Protein AF-N4XGU5-F1 (afdb_monomer_lite)

Sequence (138 aa):
MRAPRWAFPNLANPPCCDFCRAPGRIPGLGEGLADLGHLLPPIVHSIFEAFHNIHYHYQLGLDTESEDLYFLAQEIEGLSRHVRKLYRAFPDMIELALWADQLKCLGRDIQIGPRRIRHSPMSRNRYNRGYPMPQIAC

Radius of gyration: 23.91 Å; chains: 1; bounding box: 80×49×46 Å

Organism: Cochliobolus heterostrophus (strain C4 / ATCC 48331 / race T) (NCBI:txid665024)

Secondary structure (DSSP, 8-state):
-PPPGGG-GGG-PSPSSHHHHTGGGSTTHHHHHHHHHHH-HHHHHHHHHHHHHHHHHHHT---TTSTHHHHHHHHHHHHHHHHHHHHHH-TT-HHHHHHHHHHHHHHHHHHS-S--------------S--PPPP---

Foldseek 3Di:
DDDQVLVCVVVQDDDPDPLRVLLVVQPPSVVVLVVVCVVPVVLSVVLVVLSVVLVVLVSVPDPLPDCSLVVSLVSLLVSLVSLVVVCVVVVVPCSSVSSSVSSNVVSVVSVCRPPPPPPVVPPPPPDDDDDDDDDDDD

Structure (mmCIF, N/CA/C/O backbone):
data_AF-N4XGU5-F1
#
_entry.id   AF-N4XGU5-F1
#
loop_
_atom_site.group_PDB
_atom_site.id
_atom_site.type_symbol
_atom_site.label_atom_id
_atom_site.label_alt_id
_atom_site.label_comp_id
_atom_site.label_asym_id
_atom_site.label_entity_id
_atom_site.label_seq_id
_atom_site.pdbx_PDB_ins_code
_atom_site.Cartn_x
_atom_site.Cartn_y
_atom_site.Cartn_z
_atom_site.occupancy
_atom_site.B_iso_or_equiv
_atom_site.auth_seq_id
_atom_site.auth_comp_id
_atom_site.auth_asym_id
_atom_site.auth_atom_id
_atom_site.pdbx_PDB_model_num
ATOM 1 N N . MET A 1 1 ? -1.065 -16.623 29.239 1.00 37.09 1 MET A N 1
ATOM 2 C CA . MET A 1 1 ? -1.345 -15.333 28.567 1.00 37.09 1 MET A CA 1
ATOM 3 C C . MET A 1 1 ? -0.167 -15.012 27.660 1.00 37.09 1 MET A C 1
ATOM 5 O O . MET A 1 1 ? 0.962 -15.129 28.115 1.00 37.09 1 MET A O 1
ATOM 9 N N . ARG A 1 2 ? -0.397 -14.722 26.374 1.00 41.59 2 ARG A N 1
ATOM 10 C CA . ARG A 1 2 ? 0.669 -14.431 25.399 1.00 41.59 2 ARG A CA 1
ATOM 11 C C . ARG A 1 2 ? 0.867 -12.917 25.374 1.00 41.59 2 ARG A C 1
ATOM 13 O O . ARG A 1 2 ? -0.104 -12.207 25.139 1.00 41.59 2 ARG A O 1
ATOM 20 N N . ALA A 1 3 ? 2.073 -12.441 25.675 1.00 44.88 3 ALA A N 1
ATOM 21 C CA . ALA A 1 3 ? 2.341 -11.008 25.729 1.00 44.88 3 ALA A CA 1
ATOM 22 C C . ALA A 1 3 ? 2.076 -10.344 24.360 1.00 44.88 3 ALA A C 1
ATOM 24 O O . ALA A 1 3 ? 2.305 -10.986 23.323 1.00 44.88 3 ALA A O 1
ATOM 25 N N . PRO A 1 4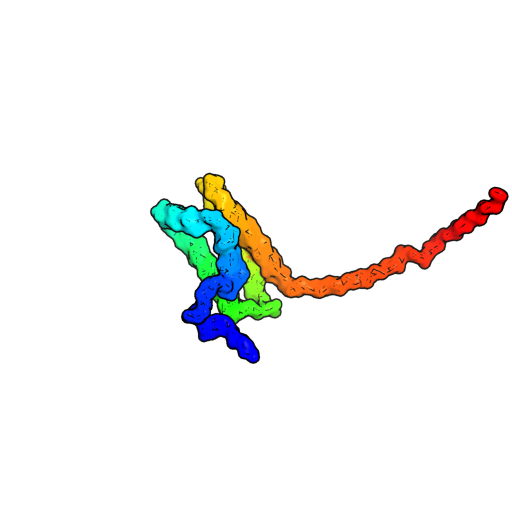 ? 1.588 -9.092 24.330 1.00 51.31 4 PRO A N 1
ATOM 26 C CA . PRO A 1 4 ? 1.339 -8.394 23.081 1.00 51.31 4 PRO A CA 1
ATOM 27 C C . PRO A 1 4 ? 2.640 -8.222 22.298 1.00 51.31 4 PRO A C 1
ATOM 29 O O . PRO A 1 4 ? 3.657 -7.798 22.845 1.00 51.31 4 PRO A O 1
ATOM 32 N N . ARG A 1 5 ? 2.617 -8.547 21.004 1.00 46.75 5 ARG A N 1
ATOM 33 C CA . ARG A 1 5 ? 3.825 -8.522 20.162 1.00 46.75 5 ARG A CA 1
ATOM 34 C C . ARG A 1 5 ? 4.413 -7.112 19.998 1.00 46.75 5 ARG A C 1
ATOM 36 O O . ARG A 1 5 ? 5.597 -7.002 19.706 1.00 46.75 5 ARG A O 1
ATOM 43 N N . TRP A 1 6 ? 3.620 -6.065 20.246 1.00 49.97 6 TRP A N 1
ATOM 44 C CA . TRP A 1 6 ? 4.057 -4.665 20.231 1.00 49.97 6 TRP A CA 1
ATOM 45 C C . TRP A 1 6 ? 5.056 -4.319 21.343 1.00 49.97 6 TRP A C 1
ATOM 47 O O . TRP A 1 6 ? 5.864 -3.416 21.173 1.00 49.97 6 TRP A O 1
ATOM 57 N N . ALA A 1 7 ? 5.058 -5.058 22.458 1.00 50.25 7 ALA A N 1
ATOM 58 C CA . ALA A 1 7 ? 5.969 -4.802 23.574 1.00 50.25 7 ALA A CA 1
ATOM 59 C C . ALA A 1 7 ? 7.399 -5.319 23.321 1.00 50.25 7 ALA A C 1
ATOM 61 O O . ALA A 1 7 ? 8.310 -5.011 24.087 1.00 50.25 7 ALA A O 1
ATOM 62 N N . PHE A 1 8 ? 7.611 -6.107 22.257 1.00 56.31 8 PHE A N 1
ATOM 63 C CA . PHE A 1 8 ? 8.899 -6.739 21.954 1.00 56.31 8 PHE A CA 1
ATOM 64 C C . PHE A 1 8 ? 9.240 -6.670 20.452 1.00 56.31 8 PHE A C 1
ATOM 66 O O . PHE A 1 8 ? 9.311 -7.708 19.787 1.00 56.31 8 PHE A O 1
ATOM 73 N N . PRO A 1 9 ? 9.486 -5.465 19.903 1.00 48.34 9 PRO A N 1
ATOM 74 C CA . PRO A 1 9 ? 9.779 -5.269 18.480 1.00 48.34 9 PRO A CA 1
ATOM 75 C C . PRO A 1 9 ? 11.037 -6.023 18.010 1.00 48.34 9 PRO A C 1
ATOM 77 O O . PRO A 1 9 ? 11.059 -6.537 16.897 1.00 48.34 9 PRO A O 1
ATOM 80 N N . ASN A 1 10 ? 12.033 -6.211 18.885 1.00 45.31 10 ASN A N 1
ATOM 81 C CA . ASN A 1 10 ? 13.274 -6.944 18.580 1.00 45.31 10 ASN A CA 1
ATOM 82 C C . ASN A 1 10 ? 13.105 -8.475 18.464 1.00 45.31 10 ASN A C 1
ATOM 84 O O . ASN A 1 10 ? 14.029 -9.160 18.037 1.00 45.31 10 ASN A O 1
ATOM 88 N N . LEU A 1 11 ? 11.949 -9.028 18.855 1.00 47.84 11 LEU A N 1
ATOM 89 C CA . LEU A 1 11 ? 11.615 -10.454 18.696 1.00 47.84 11 LEU A CA 1
ATOM 90 C C . LEU A 1 11 ? 10.667 -10.706 17.509 1.00 47.84 11 LEU A C 1
ATOM 92 O O . LEU A 1 11 ? 10.343 -11.856 17.206 1.00 47.84 11 LEU A O 1
ATOM 96 N N . ALA A 1 12 ? 10.204 -9.650 16.836 1.00 46.78 12 ALA A N 1
ATOM 97 C CA . ALA A 1 12 ? 9.257 -9.730 15.733 1.00 46.78 12 ALA A CA 1
ATOM 98 C C . ALA A 1 12 ? 9.981 -9.724 14.375 1.00 46.78 12 ALA A C 1
ATOM 100 O O . ALA A 1 12 ? 9.966 -8.730 13.658 1.00 46.78 12 ALA A O 1
ATOM 101 N N . ASN A 1 13 ? 10.576 -10.855 13.984 1.00 48.16 13 ASN A N 1
ATOM 102 C CA . ASN A 1 13 ? 10.885 -11.093 12.566 1.00 48.16 13 ASN A CA 1
ATOM 103 C C . ASN A 1 13 ? 9.572 -11.301 11.776 1.00 48.16 13 ASN A C 1
ATOM 105 O O . ASN A 1 13 ? 8.584 -11.779 12.348 1.00 48.16 13 ASN A O 1
ATOM 109 N N . PRO A 1 14 ? 9.507 -10.886 10.497 1.00 58.06 14 PRO A N 1
ATOM 110 C CA . PRO A 1 14 ? 8.256 -10.531 9.839 1.00 58.06 14 PRO A CA 1
ATOM 111 C C . PRO A 1 14 ? 7.348 -11.742 9.592 1.00 58.06 14 PRO A C 1
ATOM 113 O O . PRO A 1 14 ? 7.812 -12.883 9.568 1.00 58.06 14 PRO A O 1
ATOM 116 N N . PRO A 1 15 ? 6.060 -11.513 9.285 1.00 56.88 15 PRO A N 1
ATOM 117 C CA . PRO A 1 15 ? 5.323 -10.244 9.356 1.00 56.88 15 PRO A CA 1
ATOM 118 C C . PRO A 1 15 ? 4.417 -10.155 10.596 1.00 56.88 15 PRO A C 1
ATOM 120 O O . PRO A 1 15 ? 3.697 -11.095 10.952 1.00 56.88 15 PRO A O 1
ATOM 123 N N . CYS A 1 16 ? 4.462 -8.986 11.234 1.00 68.69 16 CYS A N 1
ATOM 124 C CA . CYS A 1 16 ? 3.826 -8.642 12.509 1.00 68.69 16 CYS A CA 1
ATOM 125 C C . CYS A 1 16 ? 2.303 -8.412 12.428 1.00 68.69 16 CYS A C 1
ATOM 127 O O . CYS A 1 16 ? 1.629 -8.582 13.443 1.00 68.69 16 CYS A O 1
ATOM 129 N N . CYS A 1 17 ? 1.754 -8.097 11.248 1.00 72.00 17 CYS A N 1
ATOM 130 C CA . CYS A 1 17 ? 0.313 -7.983 10.987 1.00 72.00 17 CYS A CA 1
ATOM 131 C C . CYS A 1 17 ? -0.052 -8.397 9.545 1.00 72.00 17 CYS A C 1
ATOM 133 O O . CYS A 1 17 ? 0.826 -8.595 8.699 1.00 72.00 17 CYS A O 1
ATOM 135 N N . ASP A 1 18 ? -1.352 -8.539 9.257 1.00 70.94 18 ASP A N 1
ATOM 136 C CA . ASP A 1 18 ? -1.843 -8.929 7.925 1.00 70.94 18 ASP A CA 1
ATOM 137 C C . ASP A 1 18 ? -1.532 -7.883 6.842 1.00 70.94 18 ASP A C 1
ATOM 139 O O . ASP A 1 18 ? -1.260 -8.252 5.700 1.00 70.94 18 ASP A O 1
ATOM 143 N N . PHE A 1 19 ? -1.453 -6.599 7.207 1.00 82.00 19 PHE A N 1
ATOM 144 C CA . PHE A 1 19 ? -0.985 -5.542 6.308 1.00 82.00 19 PHE A CA 1
ATOM 145 C C . PHE A 1 19 ? 0.471 -5.775 5.865 1.00 82.00 19 PHE A C 1
ATOM 147 O O . PHE A 1 19 ? 0.758 -5.775 4.671 1.00 82.00 19 PHE A O 1
ATOM 154 N N . CYS A 1 20 ? 1.379 -6.098 6.796 1.00 82.12 20 CYS A N 1
ATOM 155 C CA . CYS A 1 20 ? 2.773 -6.414 6.464 1.00 82.12 20 CYS A CA 1
ATOM 156 C C . CYS A 1 20 ? 2.936 -7.738 5.699 1.00 82.12 20 CYS A C 1
ATOM 158 O O . CYS A 1 20 ? 3.953 -7.945 5.041 1.00 82.12 20 CYS A O 1
ATOM 160 N N . ARG A 1 21 ? 1.948 -8.644 5.767 1.00 80.62 21 ARG A N 1
ATOM 161 C CA . ARG A 1 21 ? 1.915 -9.882 4.964 1.00 80.62 21 ARG A CA 1
ATOM 162 C C . ARG A 1 21 ? 1.587 -9.626 3.505 1.00 80.62 21 ARG A C 1
ATOM 164 O O . ARG A 1 21 ? 2.066 -10.376 2.662 1.00 80.62 21 ARG A O 1
ATOM 171 N N . ALA A 1 22 ? 0.743 -8.637 3.225 1.00 79.94 22 ALA A N 1
ATOM 172 C CA . ALA A 1 22 ? 0.190 -8.398 1.898 1.00 79.94 22 ALA A CA 1
ATOM 173 C C . ALA A 1 22 ? 1.261 -8.262 0.798 1.00 79.94 22 ALA A C 1
ATOM 175 O O . ALA A 1 22 ? 1.234 -9.072 -0.130 1.00 79.94 22 ALA A O 1
ATOM 176 N N . PRO A 1 23 ? 2.264 -7.365 0.907 1.00 82.69 23 PRO A N 1
ATOM 177 C CA . PRO A 1 23 ? 3.272 -7.230 -0.145 1.00 82.69 23 PRO A CA 1
ATOM 178 C C . PRO A 1 23 ? 4.125 -8.496 -0.308 1.00 82.69 23 PRO A C 1
ATOM 180 O O . PRO A 1 23 ? 4.435 -8.886 -1.427 1.00 82.69 23 PRO A O 1
ATOM 183 N N . GLY A 1 24 ? 4.432 -9.206 0.786 1.00 81.69 24 GLY A N 1
ATOM 184 C CA . GLY A 1 24 ? 5.217 -10.447 0.745 1.00 81.69 24 GLY A CA 1
ATOM 185 C C . GLY A 1 24 ? 4.521 -11.629 0.055 1.00 81.69 24 GLY A C 1
ATOM 186 O O . GLY A 1 24 ? 5.147 -12.663 -0.155 1.00 81.69 24 GLY A O 1
ATOM 187 N N . ARG A 1 25 ? 3.233 -11.506 -0.294 1.00 83.50 25 ARG A N 1
ATOM 188 C CA . ARG A 1 25 ? 2.487 -12.507 -1.078 1.00 83.50 25 ARG A CA 1
ATOM 189 C C . ARG A 1 25 ? 2.531 -12.251 -2.582 1.00 83.50 25 ARG A C 1
ATOM 191 O O . ARG A 1 25 ? 1.971 -13.054 -3.323 1.00 83.50 25 ARG A O 1
ATOM 198 N N . ILE A 1 26 ? 3.127 -11.145 -3.020 1.00 88.81 26 ILE A N 1
ATOM 199 C CA . ILE A 1 26 ? 3.217 -10.769 -4.430 1.00 88.81 26 ILE A CA 1
ATOM 200 C C . ILE A 1 26 ? 4.659 -11.033 -4.882 1.00 88.81 26 ILE A C 1
ATOM 202 O O . ILE A 1 26 ? 5.555 -10.271 -4.511 1.00 88.81 26 ILE A O 1
ATOM 206 N N . PRO A 1 27 ? 4.910 -12.116 -5.641 1.00 89.44 27 PRO A N 1
ATOM 207 C CA . PRO A 1 27 ? 6.234 -12.389 -6.197 1.00 89.44 27 PRO A CA 1
ATOM 208 C C . PRO A 1 27 ? 6.696 -11.216 -7.067 1.00 89.44 27 PRO A C 1
ATOM 210 O O . PRO A 1 27 ? 5.864 -10.616 -7.741 1.00 89.44 27 PRO A O 1
ATOM 213 N N . GLY A 1 28 ? 7.985 -10.873 -7.050 1.00 88.88 28 GLY A N 1
ATOM 214 C CA . GLY A 1 28 ? 8.525 -9.792 -7.884 1.00 88.88 28 GLY A CA 1
ATOM 215 C C . GLY A 1 28 ? 8.318 -8.377 -7.335 1.00 88.88 28 GLY A C 1
ATOM 216 O O . GLY A 1 28 ? 9.026 -7.455 -7.732 1.00 88.88 28 GLY A O 1
ATOM 217 N N . LEU A 1 29 ? 7.379 -8.171 -6.398 1.00 90.81 29 LEU A N 1
ATOM 218 C CA . LEU A 1 29 ? 7.049 -6.825 -5.915 1.00 90.81 29 LEU A CA 1
ATOM 219 C C . LEU A 1 29 ? 8.235 -6.169 -5.203 1.00 90.81 29 LEU A C 1
ATOM 221 O O . LEU A 1 29 ? 8.491 -4.984 -5.397 1.00 90.81 29 LEU A O 1
ATOM 225 N N . GLY A 1 30 ? 8.938 -6.933 -4.364 1.00 88.81 30 GLY A N 1
ATOM 226 C CA . GLY A 1 30 ? 10.084 -6.432 -3.608 1.00 88.81 30 GLY A CA 1
ATOM 227 C C . GLY A 1 30 ? 11.234 -6.009 -4.520 1.00 88.81 30 GLY A C 1
ATOM 228 O O . GLY A 1 30 ? 11.757 -4.909 -4.351 1.00 88.81 30 GLY A O 1
ATOM 229 N N . GLU A 1 31 ? 11.585 -6.844 -5.504 1.00 91.38 31 GLU A N 1
ATOM 230 C CA . GLU A 1 31 ? 12.632 -6.519 -6.478 1.00 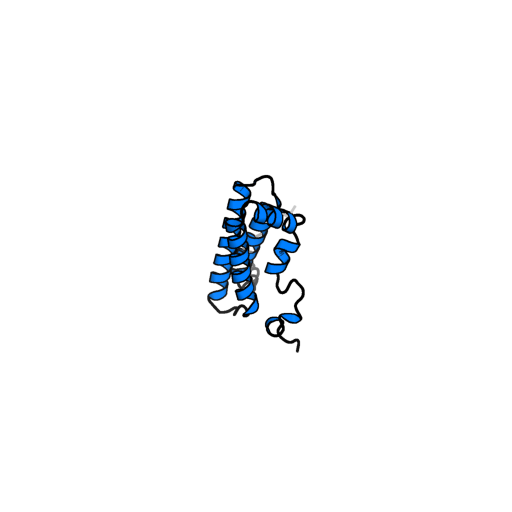91.38 31 GLU A CA 1
ATOM 231 C C . GLU A 1 31 ? 12.233 -5.316 -7.340 1.00 91.38 31 GLU A C 1
ATOM 233 O O . GLU A 1 31 ? 12.984 -4.348 -7.419 1.00 91.38 31 GLU A O 1
ATOM 238 N N . GLY A 1 32 ? 11.012 -5.295 -7.884 1.00 90.12 32 GLY A N 1
ATOM 239 C CA . GLY A 1 32 ? 10.571 -4.180 -8.724 1.00 90.12 32 GLY A CA 1
ATOM 240 C C . GLY A 1 32 ? 10.456 -2.849 -7.970 1.00 90.12 32 GLY A C 1
ATOM 241 O O . GLY A 1 32 ? 10.738 -1.793 -8.535 1.00 90.12 32 GLY A O 1
ATOM 242 N N . LEU A 1 33 ? 10.103 -2.864 -6.676 1.00 89.94 33 LEU A N 1
ATOM 243 C CA . LEU A 1 33 ? 10.134 -1.657 -5.840 1.00 89.94 33 LEU A CA 1
ATOM 244 C C . LEU A 1 33 ? 11.565 -1.190 -5.551 1.00 89.94 33 LEU A C 1
ATOM 246 O O . LEU A 1 33 ? 11.787 0.017 -5.467 1.00 89.94 33 LEU A O 1
ATOM 250 N N . ALA A 1 34 ? 12.524 -2.108 -5.406 1.00 89.94 34 ALA A N 1
ATOM 251 C CA . ALA A 1 34 ? 13.933 -1.756 -5.253 1.00 89.94 34 ALA A CA 1
ATOM 252 C C . ALA A 1 34 ? 14.478 -1.103 -6.534 1.00 89.94 34 ALA A C 1
ATOM 254 O O . ALA A 1 34 ? 15.063 -0.020 -6.468 1.00 89.94 34 ALA A O 1
ATOM 255 N N . ASP A 1 35 ? 14.185 -1.688 -7.698 1.00 90.56 35 ASP A N 1
ATOM 256 C CA . ASP A 1 35 ? 14.566 -1.145 -9.006 1.00 90.56 35 ASP A CA 1
ATOM 257 C C . ASP A 1 35 ? 13.945 0.240 -9.245 1.00 90.56 35 ASP A C 1
ATOM 259 O O . ASP A 1 35 ? 14.638 1.200 -9.598 1.00 90.56 35 ASP A O 1
ATOM 263 N N . LEU A 1 36 ? 12.648 0.395 -8.957 1.00 88.38 36 LEU A N 1
ATOM 264 C CA . LEU A 1 36 ? 11.977 1.698 -8.982 1.00 88.38 36 LEU A CA 1
ATOM 265 C C . LEU A 1 36 ? 12.574 2.678 -7.973 1.00 88.38 36 LEU A C 1
ATOM 267 O O . LEU A 1 36 ? 12.618 3.873 -8.250 1.00 88.38 36 LEU A O 1
ATOM 271 N N . GLY A 1 37 ? 13.033 2.202 -6.817 1.00 89.44 37 GLY A N 1
ATOM 272 C CA . GLY A 1 37 ? 13.671 3.025 -5.793 1.00 89.44 37 GLY A CA 1
ATOM 273 C C . GLY A 1 37 ? 14.976 3.649 -6.277 1.00 89.44 37 GLY A C 1
ATOM 274 O O . GLY A 1 37 ? 15.283 4.780 -5.904 1.00 89.44 37 GLY A O 1
ATOM 275 N N . HIS A 1 38 ? 15.707 2.964 -7.157 1.00 90.00 38 HIS A N 1
ATOM 276 C CA . HIS A 1 38 ? 16.898 3.509 -7.807 1.00 90.00 38 HIS A CA 1
ATOM 277 C C . HIS A 1 38 ? 16.564 4.556 -8.877 1.00 90.00 38 HIS A C 1
ATOM 279 O O . HIS A 1 38 ? 17.292 5.538 -9.015 1.00 90.00 38 HIS A O 1
ATOM 285 N N . LEU A 1 39 ? 15.465 4.373 -9.614 1.00 87.44 39 LEU A N 1
ATOM 286 C CA . LEU A 1 39 ? 15.050 5.276 -10.694 1.00 87.44 39 LEU A CA 1
ATOM 287 C C . LEU A 1 39 ? 14.303 6.517 -10.186 1.00 87.44 39 LEU A C 1
ATOM 289 O O . LEU A 1 39 ? 14.491 7.619 -10.697 1.00 87.44 39 LEU A O 1
ATOM 293 N N . LEU A 1 40 ? 13.438 6.338 -9.188 1.00 88.81 40 LEU A N 1
ATOM 294 C CA . LEU A 1 40 ? 12.533 7.351 -8.649 1.00 88.81 40 LEU A CA 1
ATOM 295 C C . LEU A 1 40 ? 12.509 7.330 -7.110 1.00 88.81 40 LEU A C 1
ATOM 297 O O . LEU A 1 40 ? 11.457 7.067 -6.508 1.00 88.81 40 LEU A O 1
ATOM 301 N N . PRO A 1 41 ? 13.633 7.683 -6.453 1.00 86.19 41 PRO A N 1
ATOM 302 C CA . PRO A 1 41 ? 13.740 7.629 -4.998 1.00 86.19 41 PRO A CA 1
ATOM 303 C C . PRO A 1 41 ? 12.622 8.376 -4.250 1.00 86.19 41 PRO A C 1
ATOM 305 O O . PRO A 1 41 ? 12.055 7.794 -3.327 1.00 86.19 41 PRO A O 1
ATOM 308 N N . PRO A 1 42 ? 12.220 9.610 -4.635 1.00 89.12 42 PRO A N 1
ATOM 309 C CA . PRO A 1 42 ? 11.204 10.352 -3.884 1.00 89.12 42 PRO A CA 1
ATOM 310 C C . PRO A 1 42 ? 9.829 9.676 -3.885 1.00 89.12 42 PRO A C 1
ATOM 312 O O . PRO A 1 42 ? 9.106 9.708 -2.891 1.00 89.12 42 PRO A O 1
ATOM 315 N N . ILE A 1 43 ? 9.460 9.045 -5.003 1.00 86.88 43 ILE A N 1
ATOM 316 C CA . ILE A 1 43 ? 8.147 8.414 -5.151 1.00 86.88 43 ILE A CA 1
ATOM 317 C C . ILE A 1 43 ? 8.094 7.141 -4.312 1.00 86.88 43 ILE A C 1
ATOM 319 O O . ILE A 1 43 ? 7.156 6.951 -3.538 1.00 86.88 43 ILE A O 1
ATOM 323 N N . VAL A 1 44 ? 9.119 6.298 -4.413 1.00 87.50 44 VAL A N 1
ATOM 324 C CA . VAL A 1 44 ? 9.198 5.061 -3.632 1.00 87.50 44 VAL A CA 1
ATOM 325 C C . VAL A 1 44 ? 9.348 5.359 -2.137 1.00 87.50 44 VAL A C 1
ATOM 327 O O . VAL A 1 44 ? 8.708 4.700 -1.321 1.00 87.50 44 VAL A O 1
ATOM 330 N N . HIS A 1 45 ? 10.082 6.412 -1.767 1.00 88.62 45 HIS A N 1
ATOM 331 C CA . HIS A 1 45 ? 10.160 6.875 -0.382 1.00 88.62 45 HIS A CA 1
ATOM 332 C C . HIS A 1 45 ? 8.778 7.231 0.184 1.00 88.62 45 HIS A C 1
ATOM 334 O O . HIS A 1 45 ? 8.428 6.745 1.254 1.00 88.62 45 HIS A O 1
ATOM 340 N N . SER A 1 46 ? 7.952 7.974 -0.565 1.00 89.06 46 SER A N 1
ATOM 341 C CA . SER A 1 46 ? 6.589 8.321 -0.125 1.00 89.06 46 SER A CA 1
ATOM 342 C C . SER A 1 46 ? 5.686 7.097 0.092 1.00 89.06 46 SER A C 1
ATOM 344 O O . SER A 1 46 ? 4.839 7.090 0.984 1.00 89.06 46 SER A O 1
ATOM 346 N N . ILE A 1 47 ? 5.879 6.035 -0.700 1.00 90.38 47 ILE A N 1
ATOM 347 C CA . ILE A 1 47 ? 5.158 4.764 -0.540 1.00 90.38 47 ILE A CA 1
ATOM 348 C C . ILE A 1 47 ? 5.582 4.076 0.757 1.00 90.38 47 ILE A C 1
ATOM 350 O O . ILE A 1 47 ? 4.723 3.616 1.509 1.00 90.38 47 ILE A O 1
ATOM 354 N N . PHE A 1 48 ? 6.887 4.019 1.034 1.00 89.56 48 PHE A N 1
ATOM 355 C CA . PHE A 1 48 ? 7.396 3.425 2.268 1.00 89.56 48 PHE A CA 1
ATOM 356 C C . PHE A 1 48 ? 7.004 4.229 3.506 1.00 89.56 48 PHE A C 1
ATOM 358 O O . PHE A 1 48 ? 6.629 3.633 4.509 1.00 89.56 48 PHE A O 1
ATOM 365 N N . GLU A 1 49 ? 7.007 5.557 3.437 1.00 90.12 49 GLU A N 1
ATOM 366 C CA . GLU A 1 49 ? 6.548 6.413 4.531 1.00 90.12 49 GLU A CA 1
ATOM 367 C C . GLU A 1 49 ? 5.075 6.138 4.873 1.00 90.12 49 GLU A C 1
ATOM 369 O O . GLU A 1 49 ? 4.746 5.834 6.020 1.00 90.12 49 GLU A O 1
ATOM 374 N N . ALA A 1 50 ? 4.197 6.115 3.865 1.00 89.81 50 ALA A N 1
ATOM 375 C CA . ALA A 1 50 ? 2.795 5.750 4.054 1.00 89.81 50 ALA A CA 1
ATOM 376 C C . ALA A 1 50 ? 2.634 4.323 4.609 1.00 89.81 50 ALA A C 1
ATOM 378 O O . ALA A 1 50 ? 1.823 4.088 5.504 1.00 89.81 50 ALA A O 1
ATOM 379 N N . PHE A 1 51 ? 3.431 3.366 4.124 1.00 89.25 51 PHE A N 1
ATOM 380 C CA . PHE A 1 51 ? 3.435 1.997 4.641 1.00 89.25 51 PHE A CA 1
ATOM 381 C C . PHE A 1 51 ? 3.842 1.936 6.121 1.00 89.25 51 PHE A C 1
ATOM 383 O O . PHE A 1 51 ? 3.226 1.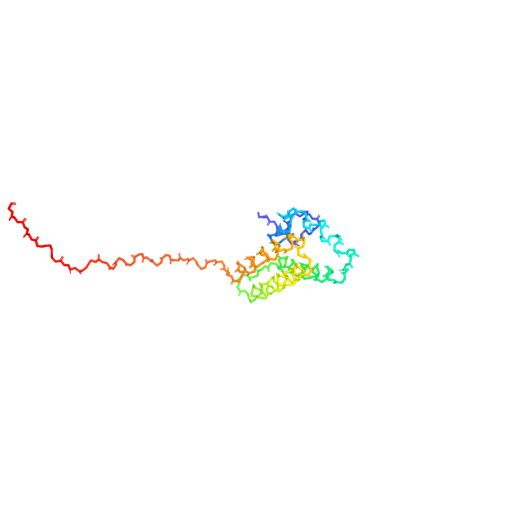207 6.899 1.00 89.25 51 PHE A O 1
ATOM 390 N N . HIS A 1 52 ? 4.858 2.701 6.524 1.00 87.12 52 HIS A N 1
ATOM 391 C CA . HIS A 1 52 ? 5.331 2.767 7.905 1.00 87.12 52 HIS A CA 1
ATOM 392 C C . HIS A 1 52 ? 4.291 3.397 8.835 1.00 87.12 52 HIS A C 1
ATOM 394 O O . HIS A 1 52 ? 4.064 2.861 9.919 1.00 87.12 52 HIS A O 1
ATOM 400 N N . ASN A 1 53 ? 3.617 4.465 8.404 1.00 86.31 53 ASN A N 1
ATOM 401 C CA . ASN A 1 53 ? 2.555 5.108 9.184 1.00 86.31 53 ASN A CA 1
ATOM 402 C C . ASN A 1 53 ? 1.386 4.146 9.429 1.00 86.31 53 ASN A C 1
ATOM 404 O O . ASN A 1 53 ? 1.007 3.902 10.574 1.00 86.31 53 ASN A O 1
ATOM 408 N N . ILE A 1 54 ? 0.906 3.477 8.376 1.00 87.50 54 ILE A N 1
ATOM 409 C CA . ILE A 1 54 ? -0.138 2.448 8.490 1.00 87.50 54 ILE A CA 1
ATOM 410 C C . ILE A 1 54 ? 0.325 1.316 9.415 1.00 87.50 54 ILE A C 1
ATOM 412 O O . ILE A 1 54 ? -0.424 0.855 10.278 1.00 87.50 54 ILE A O 1
ATOM 416 N N . HIS A 1 55 ? 1.573 0.859 9.273 1.00 85.19 55 HIS A N 1
ATOM 417 C CA . HIS A 1 55 ? 2.127 -0.170 10.146 1.00 85.19 55 HIS A CA 1
ATOM 418 C C . HIS A 1 55 ? 2.141 0.267 11.621 1.00 85.19 55 HIS A C 1
ATOM 420 O O . HIS A 1 55 ? 1.802 -0.532 12.498 1.00 85.19 55 HIS A O 1
ATOM 426 N N . TYR A 1 56 ? 2.484 1.522 11.894 1.00 81.69 56 TYR A N 1
ATOM 427 C CA . TYR A 1 56 ? 2.499 2.087 13.237 1.00 81.69 56 TYR A CA 1
ATOM 428 C C . TYR A 1 56 ? 1.105 2.071 13.882 1.00 81.69 56 TYR A C 1
ATOM 430 O O . TYR A 1 56 ? 0.971 1.630 15.025 1.00 81.69 56 TYR A O 1
ATOM 438 N N . HIS A 1 57 ? 0.050 2.395 13.127 1.00 78.31 57 HIS A N 1
ATOM 439 C CA . HIS A 1 57 ? -1.335 2.250 13.596 1.00 78.31 57 HIS A CA 1
ATOM 440 C C . HIS A 1 57 ? -1.674 0.808 14.005 1.00 78.31 57 HIS A C 1
ATOM 442 O O . HIS A 1 57 ? -2.317 0.582 15.028 1.00 78.31 57 HIS A O 1
ATOM 448 N N . TYR A 1 58 ? -1.182 -0.192 13.268 1.00 74.25 58 TYR A N 1
ATOM 449 C CA . TYR A 1 58 ? -1.332 -1.596 13.668 1.00 74.25 58 TYR A CA 1
ATOM 450 C C . TYR A 1 58 ? -0.546 -1.960 14.937 1.00 74.25 58 TYR A C 1
ATOM 452 O O . TYR A 1 58 ? -0.990 -2.830 15.690 1.00 74.25 58 TYR A O 1
ATOM 460 N N . GLN A 1 59 ? 0.621 -1.351 15.177 1.00 73.31 59 GLN A N 1
ATOM 461 C CA . GLN A 1 59 ? 1.439 -1.633 16.364 1.00 73.31 59 GLN A CA 1
ATOM 462 C C . GLN A 1 59 ? 0.822 -1.086 17.650 1.00 73.31 59 GLN A C 1
ATOM 464 O O . GLN A 1 59 ? 0.905 -1.752 18.682 1.00 73.31 59 GLN A O 1
ATOM 469 N N . LEU A 1 60 ? 0.193 0.089 17.591 1.00 71.25 60 LEU A N 1
ATOM 470 C CA . LEU A 1 60 ? -0.427 0.725 18.756 1.00 71.25 60 LEU A CA 1
ATOM 471 C C . LEU A 1 60 ? -1.679 -0.007 19.265 1.00 71.25 60 LEU A C 1
ATOM 473 O O . LEU A 1 60 ? -2.141 0.269 20.368 1.00 71.25 60 LEU A O 1
ATOM 477 N N . GLY A 1 61 ? -2.164 -0.998 18.512 1.00 62.59 61 GLY A N 1
ATOM 478 C CA . GLY A 1 61 ? -3.405 -1.698 18.801 1.00 62.59 61 GLY A CA 1
ATOM 479 C C . GLY A 1 61 ? -4.581 -0.882 18.286 1.00 62.59 61 GLY A C 1
ATOM 480 O O . GLY A 1 61 ? -4.784 0.259 18.680 1.00 62.59 61 GLY A O 1
ATOM 481 N N . LEU A 1 62 ? -5.350 -1.475 17.377 1.00 63.78 62 LEU A N 1
ATOM 482 C CA . LEU A 1 62 ? -6.575 -0.855 16.894 1.00 63.78 62 LEU A CA 1
ATOM 483 C C . LEU A 1 62 ? -7.617 -0.967 17.997 1.00 63.78 62 LEU A C 1
ATOM 485 O O . LEU A 1 62 ? -8.065 -2.078 18.298 1.00 63.78 62 LEU A O 1
ATOM 489 N N . ASP A 1 63 ? -7.978 0.156 18.609 1.00 58.28 63 ASP A N 1
ATOM 490 C CA . ASP A 1 63 ? -9.141 0.190 19.479 1.00 58.28 63 ASP A CA 1
ATOM 491 C C . ASP A 1 63 ? -10.382 0.038 18.595 1.00 58.28 63 ASP A C 1
ATOM 493 O O . ASP A 1 63 ? -10.703 0.881 17.761 1.00 58.28 63 ASP A O 1
ATOM 497 N N . THR A 1 64 ? -11.043 -1.115 18.688 1.00 56.88 64 THR A N 1
ATOM 498 C CA . THR A 1 64 ? -12.133 -1.473 17.773 1.00 56.88 64 THR A CA 1
ATOM 499 C C . THR A 1 64 ? -13.382 -0.610 17.938 1.00 56.88 64 THR A C 1
ATOM 501 O O . THR A 1 64 ? -14.279 -0.693 17.098 1.00 56.88 64 THR A O 1
ATOM 504 N N . GLU A 1 65 ? -13.450 0.196 18.999 1.00 58.53 65 GLU A N 1
ATOM 505 C CA . GLU A 1 65 ? -14.536 1.151 19.236 1.00 58.53 65 GLU A CA 1
ATOM 506 C C . GLU A 1 65 ? -14.172 2.600 18.872 1.00 58.53 65 GLU A C 1
ATOM 508 O O . GLU A 1 65 ? -15.036 3.474 18.957 1.00 58.53 65 GLU A O 1
ATOM 513 N N . SER A 1 66 ? -12.937 2.872 18.432 1.00 62.53 66 SER A N 1
ATOM 514 C CA . SER A 1 66 ? -12.486 4.229 18.115 1.00 62.53 66 SER A CA 1
ATOM 515 C C . SER A 1 66 ? -12.645 4.593 16.633 1.00 62.53 66 SER A C 1
ATOM 517 O O . SER A 1 66 ? -12.722 3.746 15.736 1.00 62.53 66 SER A O 1
ATOM 519 N N . GLU A 1 67 ? -12.660 5.901 16.356 1.00 68.75 67 GLU A N 1
ATOM 520 C CA . GLU A 1 67 ? -12.622 6.455 14.995 1.00 68.75 67 GLU A CA 1
ATOM 521 C C . GLU A 1 67 ? -11.318 6.100 14.245 1.00 68.75 67 GLU A C 1
ATOM 523 O O . GLU A 1 67 ? -11.243 6.258 13.024 1.00 68.75 67 GLU A O 1
ATOM 528 N N . ASP A 1 68 ? -10.313 5.548 14.935 1.00 71.38 68 ASP A N 1
ATOM 529 C CA . ASP A 1 68 ? -8.997 5.219 14.376 1.00 71.38 68 ASP A CA 1
ATOM 530 C C . ASP A 1 68 ? -9.080 4.175 13.257 1.00 71.38 68 ASP A C 1
ATOM 532 O O . ASP A 1 68 ? -8.296 4.220 12.310 1.00 71.38 68 ASP A O 1
ATOM 536 N N . LEU A 1 69 ? -10.065 3.269 13.299 1.00 76.00 69 LEU A N 1
ATOM 537 C CA . LEU A 1 69 ? -10.304 2.305 12.218 1.00 76.00 69 LEU A CA 1
ATOM 538 C C . LEU A 1 69 ? -10.712 2.989 10.908 1.00 76.00 69 LEU A C 1
ATOM 540 O O . LEU A 1 69 ? -10.318 2.551 9.823 1.00 76.00 69 LEU A O 1
ATOM 544 N N . TYR A 1 70 ? -11.496 4.066 10.994 1.00 79.94 70 TYR A N 1
ATOM 545 C CA . TYR A 1 70 ? -11.907 4.828 9.820 1.00 79.94 70 TYR A CA 1
ATOM 546 C C . TYR A 1 70 ? -10.715 5.575 9.213 1.00 79.94 70 TYR A C 1
ATOM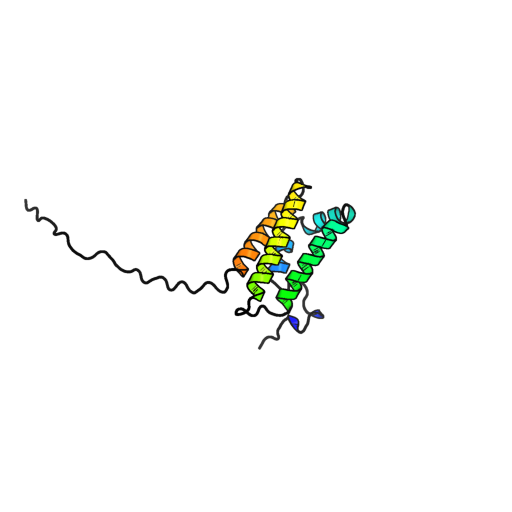 548 O O . TYR A 1 70 ? -10.499 5.492 7.999 1.00 79.94 70 TYR A O 1
ATOM 556 N N . PHE A 1 71 ? -9.910 6.238 10.051 1.00 82.25 71 PHE A N 1
ATOM 557 C CA . PHE A 1 71 ? -8.695 6.928 9.614 1.00 82.25 71 PHE A CA 1
ATOM 558 C C . PHE A 1 71 ? -7.682 5.960 9.000 1.00 82.25 71 PHE A C 1
ATOM 560 O O . PHE A 1 71 ? -7.223 6.194 7.883 1.00 82.25 71 PHE A O 1
ATOM 567 N N . LEU A 1 72 ? -7.426 4.821 9.648 1.00 85.81 72 LEU A N 1
ATOM 568 C CA . LEU A 1 72 ? -6.539 3.783 9.124 1.00 85.81 72 LEU A CA 1
ATOM 569 C C . LEU A 1 72 ? -6.986 3.291 7.746 1.00 85.81 72 LEU A C 1
ATOM 571 O O . LEU A 1 72 ? -6.185 3.144 6.822 1.00 85.81 72 LEU A O 1
ATOM 575 N N . ALA A 1 73 ? -8.280 3.032 7.581 1.00 87.12 73 ALA A N 1
ATOM 576 C CA . ALA A 1 73 ? -8.781 2.604 6.290 1.00 87.12 73 ALA A CA 1
ATOM 577 C C . ALA A 1 73 ? -8.651 3.685 5.212 1.00 87.12 73 ALA A C 1
ATOM 579 O O . ALA A 1 73 ? -8.398 3.361 4.049 1.00 87.12 73 ALA A O 1
ATOM 580 N N . GLN A 1 74 ? -8.811 4.957 5.579 1.00 88.19 74 GLN A N 1
ATOM 581 C CA . GLN A 1 74 ? -8.587 6.075 4.671 1.00 88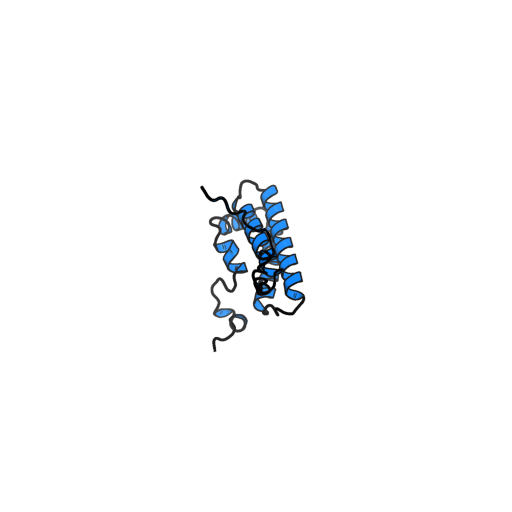.19 74 GLN A CA 1
ATOM 582 C C . GLN A 1 74 ? -7.115 6.171 4.247 1.00 88.19 74 GLN A C 1
ATOM 584 O O . GLN A 1 74 ? -6.848 6.412 3.067 1.00 88.19 74 GLN A O 1
ATOM 589 N N . GLU A 1 75 ? -6.166 5.933 5.153 1.00 90.69 75 GLU A N 1
ATOM 590 C CA . GLU A 1 75 ? -4.738 5.878 4.822 1.00 90.69 75 GLU A CA 1
ATOM 591 C C . GLU A 1 75 ? -4.412 4.720 3.875 1.00 90.69 75 GLU A C 1
ATOM 593 O O . GLU A 1 75 ? -3.734 4.913 2.863 1.00 90.69 75 GLU A O 1
ATOM 598 N N . ILE A 1 76 ? -4.956 3.529 4.137 1.00 91.75 76 ILE A N 1
ATOM 599 C CA . ILE A 1 76 ? -4.763 2.347 3.283 1.00 91.75 76 ILE A CA 1
ATOM 600 C C . ILE A 1 76 ? -5.358 2.562 1.888 1.00 91.75 76 ILE A C 1
ATOM 602 O O . ILE A 1 76 ? -4.733 2.223 0.879 1.00 91.75 76 ILE A O 1
ATOM 606 N N . GLU A 1 77 ? -6.545 3.161 1.801 1.00 92.69 77 GLU A N 1
ATOM 607 C CA . GLU A 1 77 ? -7.161 3.553 0.532 1.00 92.69 77 GLU A CA 1
ATOM 608 C C . GLU A 1 77 ? -6.324 4.628 -0.188 1.00 92.69 77 GLU A C 1
ATOM 610 O O . GLU A 1 77 ? -6.163 4.578 -1.411 1.00 92.69 77 GLU A O 1
ATOM 615 N N . GLY A 1 78 ? -5.742 5.574 0.553 1.00 93.56 78 GLY A N 1
ATOM 616 C CA . GLY A 1 78 ? -4.793 6.560 0.036 1.00 93.56 78 GLY A CA 1
ATOM 617 C C . GLY A 1 78 ? -3.571 5.901 -0.607 1.00 93.56 78 GLY A C 1
ATOM 618 O O . GLY A 1 78 ? -3.253 6.189 -1.766 1.00 93.56 78 GLY A O 1
ATOM 619 N N . LEU A 1 79 ? -2.948 4.955 0.100 1.00 94.75 79 LEU A N 1
ATOM 620 C CA . LEU A 1 79 ? -1.818 4.177 -0.403 1.00 94.75 79 LEU A CA 1
ATOM 621 C C . LEU A 1 79 ? -2.207 3.354 -1.638 1.00 94.75 79 LEU A C 1
ATOM 623 O O . LEU A 1 79 ? -1.499 3.397 -2.642 1.00 94.75 79 LEU A O 1
ATOM 627 N N . SER A 1 80 ? -3.362 2.678 -1.622 1.00 95.12 80 SER A N 1
ATOM 628 C CA . SER A 1 80 ? -3.875 1.933 -2.782 1.00 95.12 80 SER A CA 1
ATOM 629 C C . SER A 1 80 ? -3.969 2.817 -4.029 1.00 95.12 80 SER A C 1
ATOM 631 O O . SER A 1 80 ? -3.485 2.449 -5.104 1.00 95.12 80 SER A O 1
ATOM 633 N N . ARG A 1 81 ? -4.541 4.021 -3.901 1.00 95.31 81 ARG A N 1
ATOM 634 C CA . ARG A 1 81 ? -4.641 4.972 -5.019 1.00 95.31 81 ARG A CA 1
ATOM 635 C C . ARG A 1 81 ? -3.275 5.425 -5.506 1.00 95.31 81 ARG A C 1
ATOM 637 O O . ARG A 1 81 ? -3.099 5.579 -6.714 1.00 95.31 81 ARG A O 1
ATOM 644 N N . HIS A 1 82 ? -2.333 5.655 -4.596 1.00 94.12 82 HIS A N 1
ATOM 645 C CA . HIS A 1 82 ? -0.981 6.085 -4.944 1.00 94.12 82 HIS A CA 1
ATOM 646 C C . HIS A 1 82 ? -0.230 5.000 -5.716 1.00 94.12 82 HIS A C 1
ATOM 648 O O . HIS A 1 82 ? 0.251 5.252 -6.819 1.00 94.12 82 HIS A O 1
ATOM 654 N N . VAL A 1 83 ? -0.259 3.760 -5.226 1.00 94.62 83 VAL A N 1
ATOM 655 C CA . VAL A 1 83 ? 0.311 2.597 -5.924 1.00 94.62 83 VAL A CA 1
ATOM 656 C C . VAL A 1 83 ? -0.370 2.388 -7.282 1.00 94.62 83 VAL A C 1
ATOM 658 O O . VAL A 1 83 ? 0.300 2.140 -8.283 1.00 94.62 83 VAL A O 1
ATOM 661 N N . ARG A 1 84 ? -1.693 2.580 -7.383 1.00 96.19 84 ARG A N 1
ATOM 662 C CA . ARG A 1 84 ? -2.402 2.479 -8.670 1.00 96.19 84 ARG A CA 1
ATOM 663 C C . ARG A 1 84 ? -1.992 3.571 -9.658 1.00 96.19 84 ARG A C 1
ATOM 665 O O . ARG A 1 84 ? -1.953 3.311 -10.859 1.00 96.19 84 ARG A O 1
ATOM 672 N N . LYS A 1 85 ? -1.712 4.791 -9.188 1.00 93.94 85 LYS A N 1
ATOM 673 C CA . LYS A 1 85 ? -1.150 5.858 -10.032 1.00 93.94 85 LYS A CA 1
ATOM 674 C C . LYS A 1 85 ? 0.246 5.483 -10.517 1.00 93.94 85 LYS A C 1
ATOM 676 O O . LYS A 1 85 ? 0.523 5.682 -11.694 1.00 93.94 85 LYS A O 1
ATOM 681 N N . LEU A 1 86 ? 1.071 4.898 -9.650 1.00 93.06 86 LEU A N 1
ATOM 682 C CA . LEU A 1 86 ? 2.401 4.429 -10.027 1.00 93.06 86 LEU A CA 1
ATOM 683 C C . LEU A 1 86 ? 2.330 3.344 -11.105 1.00 93.06 86 LEU A C 1
ATOM 685 O O . LEU A 1 86 ? 3.000 3.461 -12.122 1.00 93.06 86 LEU A O 1
ATOM 689 N N . TYR A 1 87 ? 1.433 2.368 -10.955 1.00 94.94 87 TYR A N 1
ATOM 690 C CA . TYR A 1 87 ? 1.184 1.360 -11.988 1.00 94.94 87 TYR A CA 1
ATOM 691 C C . TYR A 1 87 ? 0.779 1.974 -13.338 1.00 94.94 87 TYR A C 1
ATOM 693 O O . TYR A 1 87 ? 1.220 1.527 -14.386 1.00 94.94 87 TYR A O 1
ATOM 701 N N . ARG A 1 88 ? -0.037 3.037 -13.346 1.00 94.69 88 ARG A N 1
ATOM 702 C CA . ARG A 1 88 ? -0.394 3.722 -14.603 1.00 94.69 88 ARG A CA 1
ATOM 703 C C . ARG A 1 88 ? 0.803 4.392 -15.281 1.00 94.69 88 ARG A C 1
ATOM 705 O O . ARG A 1 88 ? 0.765 4.561 -16.493 1.00 94.69 88 ARG A O 1
ATOM 712 N N . ALA A 1 89 ? 1.813 4.795 -14.512 1.00 91.88 89 ALA A N 1
ATOM 713 C CA . ALA A 1 89 ? 3.059 5.342 -15.042 1.00 91.88 89 ALA A CA 1
ATOM 714 C C . ALA A 1 89 ? 4.040 4.238 -15.484 1.00 91.88 89 ALA A C 1
ATOM 716 O O . ALA A 1 89 ? 4.796 4.452 -16.425 1.00 91.88 89 ALA A O 1
ATOM 717 N N . PHE A 1 90 ? 3.987 3.065 -14.844 1.00 91.75 90 PHE A N 1
ATOM 718 C CA . PHE A 1 90 ? 4.833 1.897 -15.117 1.00 91.75 90 PHE A CA 1
ATOM 719 C C . PHE A 1 90 ? 3.971 0.645 -15.338 1.00 91.75 90 PHE A C 1
ATOM 721 O O . PHE A 1 90 ? 3.898 -0.221 -14.461 1.00 91.75 90 PHE A O 1
ATOM 728 N N . PRO A 1 91 ? 3.280 0.548 -16.489 1.00 91.56 91 PRO A N 1
ATOM 729 C CA . PRO A 1 91 ? 2.308 -0.517 -16.738 1.00 91.56 91 PRO A CA 1
ATOM 730 C C . PRO A 1 91 ? 2.936 -1.913 -16.833 1.00 91.56 91 PRO A C 1
ATOM 732 O O . PRO A 1 91 ? 2.224 -2.902 -16.661 1.00 91.56 91 PRO A O 1
ATOM 735 N N . ASP A 1 92 ? 4.248 -1.991 -17.064 1.00 91.56 92 ASP A N 1
ATOM 736 C CA . ASP A 1 92 ? 4.995 -3.249 -17.166 1.00 91.56 92 ASP A CA 1
ATOM 737 C C . ASP A 1 92 ? 5.188 -3.943 -15.806 1.00 91.56 92 ASP A C 1
ATOM 739 O O . ASP A 1 92 ? 5.414 -5.149 -15.758 1.00 91.56 92 ASP A O 1
ATOM 743 N N . MET A 1 93 ? 5.038 -3.215 -14.692 1.00 92.88 93 MET A N 1
ATOM 744 C CA . MET A 1 93 ? 5.156 -3.765 -13.338 1.00 92.88 93 MET A CA 1
ATOM 745 C C . MET A 1 93 ? 3.775 -4.122 -12.771 1.00 92.88 93 MET A C 1
ATOM 747 O O . MET A 1 93 ? 3.170 -3.381 -11.984 1.00 92.88 93 MET A O 1
ATOM 751 N N . ILE A 1 94 ? 3.242 -5.267 -13.198 1.00 94.31 94 ILE A N 1
ATOM 752 C CA . ILE A 1 94 ? 1.891 -5.732 -12.844 1.00 94.31 94 ILE A CA 1
ATOM 753 C C . ILE A 1 94 ? 1.705 -5.968 -11.336 1.00 94.31 94 ILE A C 1
ATOM 755 O O . ILE A 1 94 ? 0.590 -5.882 -10.815 1.00 94.31 94 ILE A O 1
ATOM 759 N N . GLU A 1 95 ? 2.797 -6.194 -10.611 1.00 94.31 95 GLU A N 1
ATOM 760 C CA . GLU A 1 95 ? 2.855 -6.372 -9.163 1.00 94.31 95 GLU A CA 1
ATOM 761 C C . GLU A 1 95 ? 2.281 -5.157 -8.428 1.00 94.31 95 GLU A C 1
ATOM 763 O O . GLU A 1 95 ? 1.595 -5.317 -7.417 1.00 94.31 95 GLU A O 1
ATOM 768 N N . LEU A 1 96 ? 2.473 -3.945 -8.963 1.00 93.94 96 LEU A N 1
ATOM 769 C CA . LEU A 1 96 ? 1.888 -2.723 -8.407 1.00 93.94 96 LEU A CA 1
ATOM 770 C C . LEU A 1 96 ? 0.361 -2.727 -8.521 1.00 93.94 96 LEU A C 1
ATOM 772 O O . LEU A 1 96 ? -0.331 -2.307 -7.594 1.00 93.94 96 LEU A O 1
ATOM 776 N N . ALA A 1 97 ? -0.188 -3.216 -9.636 1.00 94.56 97 ALA A N 1
ATOM 777 C CA . ALA A 1 97 ? -1.635 -3.331 -9.797 1.00 94.56 97 ALA A CA 1
ATOM 778 C C . ALA A 1 97 ? -2.221 -4.321 -8.784 1.00 94.56 97 ALA A C 1
ATOM 780 O O . ALA A 1 97 ? -3.191 -3.990 -8.098 1.00 94.56 97 ALA A O 1
ATOM 781 N N . LEU A 1 98 ? -1.585 -5.490 -8.645 1.00 93.88 98 LEU A N 1
ATOM 782 C CA . LEU A 1 98 ? -1.966 -6.515 -7.671 1.00 93.88 98 LEU A CA 1
ATOM 783 C C . LEU A 1 98 ? -1.889 -5.981 -6.240 1.00 93.88 98 LEU A C 1
ATOM 785 O O . LEU A 1 98 ? -2.798 -6.214 -5.441 1.00 93.88 98 LEU A O 1
ATOM 789 N N . TRP A 1 99 ? -0.839 -5.228 -5.918 1.00 94.88 99 TRP A N 1
ATOM 790 C CA . TRP A 1 99 ? -0.665 -4.660 -4.589 1.00 94.88 99 TRP A CA 1
ATOM 791 C C . TRP A 1 99 ? -1.704 -3.584 -4.286 1.00 94.88 99 TRP A C 1
ATOM 793 O O . TRP A 1 99 ? -2.330 -3.619 -3.226 1.00 94.88 99 TRP A O 1
ATOM 803 N N . ALA A 1 100 ? -1.968 -2.683 -5.234 1.00 94.06 100 ALA A N 1
ATOM 804 C CA . ALA A 1 100 ? -3.021 -1.683 -5.097 1.00 94.06 100 ALA A CA 1
ATOM 805 C C . ALA A 1 100 ? -4.393 -2.329 -4.849 1.00 94.06 100 ALA A C 1
ATOM 807 O O . ALA A 1 100 ? -5.144 -1.857 -3.992 1.00 94.06 100 ALA A O 1
ATOM 808 N N . ASP A 1 101 ? -4.712 -3.415 -5.556 1.00 93.56 101 ASP A N 1
ATOM 809 C CA . ASP A 1 101 ? -5.984 -4.123 -5.404 1.00 93.56 101 ASP A CA 1
ATOM 810 C C . ASP A 1 101 ? -6.075 -4.854 -4.050 1.00 93.56 101 ASP A C 1
ATOM 812 O O . ASP A 1 101 ? -7.115 -4.787 -3.391 1.00 93.56 101 ASP A O 1
ATOM 816 N N . GLN A 1 102 ? -4.984 -5.462 -3.567 1.00 91.81 102 GLN A N 1
ATOM 817 C CA . GLN A 1 102 ? -4.930 -6.036 -2.215 1.00 91.81 102 GLN A CA 1
ATOM 818 C C . GLN A 1 102 ? -5.124 -4.977 -1.123 1.00 91.81 102 GLN A C 1
ATOM 820 O O . GLN A 1 102 ? -5.917 -5.188 -0.205 1.00 91.81 102 GLN A O 1
ATOM 825 N N . LEU A 1 103 ? -4.451 -3.828 -1.235 1.00 91.69 103 LEU A N 1
ATOM 826 C CA . LEU A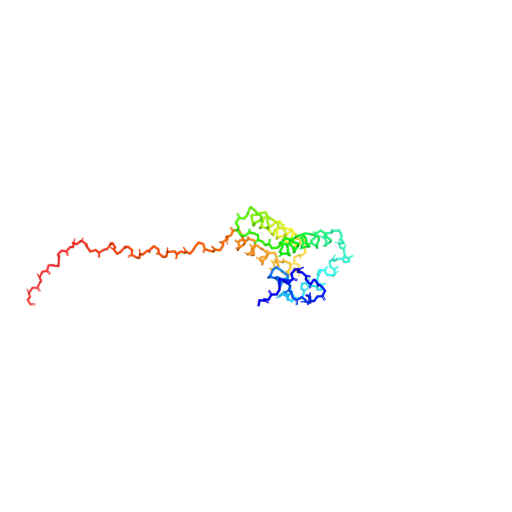 1 103 ? -4.603 -2.704 -0.305 1.00 91.69 103 LEU A CA 1
ATOM 827 C C . LEU A 1 103 ? -6.044 -2.188 -0.283 1.00 91.69 103 LEU A C 1
ATOM 829 O O . LEU A 1 103 ? -6.603 -1.952 0.783 1.00 91.69 103 LEU A O 1
ATOM 833 N N . LYS A 1 104 ? -6.684 -2.084 -1.449 1.00 92.06 104 LYS A N 1
ATOM 834 C CA . LYS A 1 104 ? -8.087 -1.669 -1.556 1.00 92.06 104 LYS A CA 1
ATOM 835 C C . LYS A 1 104 ? -9.037 -2.629 -0.841 1.00 92.06 104 LYS A C 1
ATOM 837 O O . LYS A 1 104 ? -9.982 -2.192 -0.186 1.00 92.06 104 LYS A O 1
ATOM 842 N N . CYS A 1 105 ? -8.810 -3.935 -0.974 1.00 88.69 105 CYS A N 1
ATOM 843 C CA . CYS A 1 105 ? -9.578 -4.945 -0.250 1.00 88.69 105 CYS A CA 1
ATOM 844 C C . CYS A 1 105 ? -9.357 -4.833 1.265 1.00 88.69 105 CYS A C 1
ATOM 846 O O . CYS A 1 105 ? -10.333 -4.783 2.005 1.00 88.69 105 CYS A O 1
ATOM 848 N N . LEU A 1 106 ? -8.104 -4.684 1.711 1.00 86.62 106 LEU A N 1
ATOM 849 C CA . LEU A 1 106 ? -7.768 -4.496 3.126 1.00 86.62 106 LEU A CA 1
ATOM 850 C C . LEU A 1 106 ? -8.435 -3.254 3.726 1.00 86.62 106 LEU A C 1
ATOM 852 O O . LEU A 1 106 ? -9.050 -3.348 4.783 1.00 86.62 106 LEU A O 1
ATOM 856 N N . GLY A 1 107 ? -8.373 -2.107 3.044 1.00 87.00 107 GLY A N 1
ATOM 857 C CA . GLY A 1 107 ? -9.013 -0.874 3.510 1.00 87.00 107 GLY A CA 1
ATOM 858 C C . GLY A 1 107 ? -10.521 -1.048 3.714 1.00 87.00 107 GLY A C 1
ATOM 859 O O . GLY A 1 107 ? -11.064 -0.623 4.730 1.00 87.00 107 GLY A O 1
ATOM 860 N N . ARG A 1 108 ? -11.198 -1.756 2.799 1.00 84.81 108 ARG A N 1
ATOM 861 C CA . ARG A 1 108 ? -12.627 -2.087 2.937 1.00 84.81 108 ARG A CA 1
ATOM 862 C C . ARG A 1 108 ? -12.904 -3.002 4.123 1.00 84.81 108 ARG A C 1
ATOM 864 O O . ARG A 1 108 ? -13.875 -2.773 4.837 1.00 84.81 108 ARG A O 1
ATOM 871 N N . ASP A 1 109 ? -12.069 -4.015 4.328 1.00 82.44 109 ASP A N 1
ATOM 872 C CA . ASP A 1 109 ? -12.227 -4.957 5.436 1.00 82.44 109 ASP A CA 1
ATOM 873 C C . ASP A 1 109 ? -12.037 -4.272 6.800 1.00 82.44 109 ASP A C 1
ATOM 875 O O . ASP A 1 109 ? -12.685 -4.662 7.765 1.00 82.44 109 ASP A O 1
ATOM 879 N N . ILE A 1 110 ? -11.217 -3.217 6.874 1.00 78.69 110 ILE A N 1
ATOM 880 C CA . ILE A 1 110 ? -10.969 -2.437 8.100 1.00 78.69 110 ILE A CA 1
ATOM 881 C C . ILE A 1 110 ? -12.108 -1.453 8.400 1.00 78.69 110 ILE A C 1
ATOM 883 O O . ILE A 1 110 ? -12.494 -1.317 9.559 1.00 78.69 110 ILE A O 1
ATOM 887 N N . GLN A 1 111 ? -12.701 -0.807 7.383 1.00 73.88 111 GLN A N 1
ATOM 888 C CA . GLN A 1 111 ? -13.886 0.057 7.583 1.00 73.88 111 GLN A CA 1
ATOM 889 C C . GLN A 1 111 ? -15.095 -0.721 8.098 1.00 73.88 111 GLN A C 1
ATOM 891 O O . GLN A 1 111 ? -15.980 -0.162 8.745 1.00 73.88 111 GLN A O 1
ATOM 896 N N . ILE A 1 112 ? -15.154 -2.015 7.798 1.00 59.47 112 ILE A N 1
ATOM 897 C CA . ILE A 1 112 ? -16.171 -2.913 8.315 1.00 59.47 112 ILE A CA 1
ATOM 898 C C . ILE A 1 112 ? -15.607 -3.522 9.605 1.00 59.47 112 ILE A C 1
ATOM 900 O O . ILE A 1 112 ? -15.138 -4.658 9.608 1.00 59.47 112 ILE A O 1
ATOM 904 N N . GLY A 1 113 ? -15.677 -2.778 10.718 1.00 52.06 113 GLY A N 1
ATOM 905 C CA . GLY A 1 113 ? -15.464 -3.331 12.066 1.00 52.06 113 GLY A CA 1
ATOM 906 C C . GLY A 1 113 ? -16.224 -4.659 12.261 1.00 52.06 113 GLY A C 1
ATOM 907 O O . GLY A 1 113 ? -17.158 -4.931 11.492 1.00 52.06 113 GLY A O 1
ATOM 908 N N . PRO A 1 114 ? -15.830 -5.497 13.251 1.00 42.50 114 PRO A N 1
ATOM 909 C CA . PRO A 1 114 ? -16.101 -6.939 13.299 1.00 42.50 114 PRO A CA 1
ATOM 910 C C . PRO A 1 114 ? -17.518 -7.185 12.832 1.00 42.50 114 PRO A C 1
ATOM 912 O O . PRO A 1 114 ? -18.429 -6.695 13.499 1.00 42.50 114 PRO A O 1
ATOM 915 N N . ARG A 1 115 ? -17.666 -7.815 11.643 1.00 44.28 115 ARG A N 1
ATOM 916 C CA . ARG A 1 115 ? -18.947 -8.000 10.936 1.00 44.28 115 ARG A CA 1
ATOM 917 C C . ARG A 1 115 ? -20.029 -8.025 11.987 1.00 44.28 115 ARG A C 1
ATOM 919 O O . ARG A 1 115 ? -20.046 -9.009 12.732 1.00 44.28 115 ARG A O 1
ATOM 926 N N . ARG A 1 116 ? -20.865 -6.969 12.084 1.00 43.44 116 ARG A N 1
ATOM 927 C CA . ARG A 1 116 ? -22.085 -7.028 12.903 1.00 43.44 116 ARG A CA 1
ATOM 928 C C . ARG A 1 116 ? -22.595 -8.418 12.652 1.00 43.44 116 ARG A C 1
ATOM 930 O O . ARG A 1 116 ? -22.827 -8.722 11.474 1.00 43.44 116 ARG A O 1
ATOM 937 N N . ILE A 1 117 ? -22.596 -9.268 13.688 1.00 39.62 117 ILE A N 1
ATOM 938 C CA . ILE A 1 117 ? -23.091 -10.629 13.565 1.00 39.62 117 ILE A CA 1
ATOM 939 C C . ILE A 1 117 ? -24.392 -10.391 12.844 1.00 39.62 117 ILE A C 1
ATOM 941 O O . ILE A 1 117 ? -25.264 -9.680 13.354 1.00 39.62 117 ILE A O 1
ATOM 945 N N . ARG A 1 118 ? -24.462 -10.825 11.580 1.00 39.09 118 ARG A N 1
ATOM 946 C CA . ARG A 1 118 ? -25.740 -10.901 10.921 1.00 39.09 118 ARG A CA 1
ATOM 947 C C . ARG A 1 118 ? -26.387 -11.936 11.813 1.00 39.09 118 ARG A C 1
ATOM 949 O O . ARG A 1 118 ? -26.172 -13.129 11.626 1.00 39.09 118 ARG A O 1
ATOM 956 N N . HIS A 1 119 ? -27.112 -11.476 12.838 1.00 37.25 119 HIS A N 1
ATOM 957 C CA . HIS A 1 119 ? -28.341 -12.110 13.214 1.00 37.25 119 HIS A CA 1
ATOM 958 C C . HIS A 1 119 ? -28.973 -12.283 11.859 1.00 37.25 119 HIS A C 1
ATOM 960 O O . HIS A 1 119 ? -29.392 -11.307 11.234 1.00 37.25 119 HIS A O 1
ATOM 966 N N . SER A 1 120 ? -28.832 -13.502 11.331 1.00 37.06 120 SER A N 1
ATOM 967 C CA . SER A 1 120 ? -29.651 -13.959 10.239 1.00 37.06 120 SER A CA 1
ATOM 968 C C . SER A 1 120 ? -31.014 -13.467 10.674 1.00 37.06 120 SER A C 1
ATOM 970 O O . SER A 1 120 ? -31.435 -13.861 11.771 1.00 37.06 120 SER A O 1
ATOM 972 N N . PRO A 1 121 ? -31.627 -12.491 9.979 1.00 40.44 121 PRO A N 1
ATOM 973 C CA . PRO A 1 121 ? -32.997 -12.183 10.300 1.00 40.44 121 PRO A CA 1
ATOM 974 C C . PRO A 1 121 ? -33.652 -13.546 10.175 1.00 40.44 121 PRO A C 1
ATOM 976 O O . PRO A 1 121 ? -33.551 -14.159 9.108 1.00 40.44 121 PRO A O 1
ATOM 979 N N . MET A 1 122 ? -34.134 -14.078 11.310 1.00 40.12 122 MET A N 1
ATOM 980 C CA . MET A 1 122 ? -34.849 -15.347 11.363 1.00 40.12 122 MET A CA 1
ATOM 981 C C . MET A 1 122 ? -35.662 -15.404 10.088 1.00 40.12 122 MET A C 1
ATOM 983 O O . MET A 1 122 ? -36.328 -14.405 9.791 1.00 40.12 122 MET A O 1
ATOM 987 N N . SER A 1 123 ? -35.545 -16.485 9.312 1.00 43.03 123 SER A N 1
ATOM 988 C CA . SER A 1 123 ? -36.347 -16.662 8.107 1.00 43.03 123 SER A CA 1
ATOM 989 C C . SER A 1 123 ? -37.790 -16.415 8.519 1.00 43.03 123 SER A C 1
ATOM 991 O O . SER A 1 123 ? -38.413 -17.246 9.185 1.00 43.03 123 SER A O 1
ATOM 993 N N . ARG A 1 124 ? -38.286 -15.205 8.245 1.00 40.06 124 ARG A N 1
ATOM 994 C CA . ARG A 1 124 ? -39.609 -14.786 8.666 1.00 40.06 124 ARG A CA 1
ATOM 995 C C . ARG A 1 124 ? -40.488 -15.489 7.665 1.00 40.06 124 ARG A C 1
ATOM 997 O O . ARG A 1 124 ? -40.671 -15.004 6.554 1.00 40.06 124 ARG A O 1
ATOM 1004 N N . ASN A 1 125 ? -40.880 -16.698 8.049 1.00 50.16 125 ASN A N 1
ATOM 1005 C CA . ASN A 1 125 ? -41.709 -17.610 7.297 1.00 50.16 125 ASN A CA 1
ATOM 1006 C C . ASN A 1 125 ? -43.000 -16.848 6.974 1.00 50.16 125 ASN A C 1
ATOM 1008 O O . ASN A 1 125 ? -43.887 -16.698 7.811 1.00 50.16 125 ASN A O 1
ATOM 1012 N N . ARG A 1 126 ? -43.026 -16.223 5.797 1.00 50.72 126 ARG A N 1
ATOM 1013 C CA . ARG A 1 126 ? -44.122 -15.393 5.297 1.00 50.72 126 ARG A CA 1
ATOM 1014 C C . ARG A 1 126 ? -44.781 -16.085 4.116 1.00 50.72 126 ARG A C 1
ATOM 1016 O O . ARG A 1 126 ? -45.046 -15.442 3.121 1.00 50.72 126 ARG A O 1
ATOM 1023 N N . TYR A 1 127 ? -45.072 -17.373 4.238 1.00 45.66 127 TYR A N 1
ATOM 1024 C CA . TYR A 1 127 ? -46.068 -18.024 3.392 1.00 45.66 127 TYR A CA 1
ATOM 1025 C C . TYR A 1 127 ? -46.738 -19.134 4.187 1.00 45.66 127 TYR A C 1
ATOM 1027 O O . TYR A 1 127 ? -46.296 -20.270 4.174 1.00 45.66 127 TYR A O 1
ATOM 1035 N N . ASN A 1 128 ? -47.786 -18.770 4.923 1.00 48.12 128 ASN A N 1
ATOM 1036 C CA . ASN A 1 128 ? -48.892 -19.669 5.244 1.00 48.12 128 ASN A CA 1
ATOM 1037 C C . ASN A 1 128 ? -50.121 -18.821 5.577 1.00 48.12 128 ASN A C 1
ATOM 1039 O O . ASN A 1 128 ? -50.513 -18.652 6.730 1.00 48.12 128 ASN A O 1
ATOM 1043 N N . ARG A 1 129 ? -50.716 -18.243 4.532 1.00 43.31 129 ARG A N 1
ATOM 1044 C CA . ARG A 1 129 ? -52.128 -17.861 4.535 1.00 43.31 129 ARG A CA 1
ATOM 1045 C C . ARG A 1 129 ? -52.693 -18.014 3.128 1.00 43.31 129 ARG A C 1
ATOM 1047 O O . ARG A 1 129 ? -52.505 -17.153 2.282 1.00 43.31 129 ARG A O 1
ATOM 1054 N N . GLY A 1 130 ? -53.373 -19.143 2.949 1.00 46.66 130 GLY A N 1
ATOM 1055 C CA . GLY A 1 130 ? -54.644 -19.223 2.242 1.00 46.66 130 GLY A CA 1
ATOM 1056 C C . GLY A 1 130 ? -54.602 -19.135 0.727 1.00 46.66 130 GLY A C 1
ATOM 1057 O O . GLY A 1 130 ? -54.843 -18.066 0.188 1.00 46.66 130 GLY A O 1
ATOM 1058 N N . TYR A 1 131 ? -54.494 -20.292 0.073 1.00 42.66 131 TYR A N 1
ATOM 1059 C CA . TYR A 1 131 ? -55.421 -20.611 -1.013 1.00 42.66 131 TYR A CA 1
ATOM 1060 C C . TYR A 1 131 ? -55.900 -22.065 -0.871 1.00 42.66 131 TYR A C 1
ATOM 1062 O O . TYR A 1 131 ? -55.089 -22.940 -0.556 1.00 42.66 131 TYR A O 1
ATOM 1070 N N . PRO A 1 132 ? -57.208 -22.326 -1.033 1.00 47.62 132 PRO A N 1
ATOM 1071 C CA . PRO A 1 132 ? -57.769 -23.667 -0.977 1.00 47.62 132 PRO A CA 1
ATOM 1072 C C . PRO A 1 132 ? -57.378 -24.449 -2.236 1.00 47.62 132 PRO A C 1
ATOM 1074 O O . PRO A 1 132 ? -57.500 -23.948 -3.352 1.00 47.62 132 PRO A O 1
ATOM 1077 N N . MET A 1 133 ? -56.926 -25.689 -2.054 1.00 44.44 133 MET A N 1
ATOM 1078 C CA . MET A 1 133 ? -56.824 -26.658 -3.145 1.00 44.44 133 MET A CA 1
ATOM 1079 C C . MET A 1 133 ? -58.241 -27.046 -3.597 1.00 44.44 133 MET A C 1
ATOM 1081 O O . MET A 1 133 ? -59.036 -27.462 -2.749 1.00 44.44 133 MET A O 1
ATOM 1085 N N . PRO A 1 134 ? -58.584 -26.935 -4.892 1.00 46.75 134 PRO A N 1
ATOM 1086 C CA . PRO A 1 134 ? -59.807 -27.527 -5.406 1.00 46.75 134 PRO A CA 1
ATOM 1087 C C . PRO A 1 134 ? -59.659 -29.052 -5.417 1.00 46.75 134 PRO A C 1
ATOM 1089 O O . PRO A 1 134 ? -58.686 -29.597 -5.939 1.00 46.75 134 PRO A O 1
ATOM 1092 N N . GLN A 1 135 ? -60.634 -29.736 -4.821 1.00 47.81 135 GLN A N 1
ATOM 1093 C CA . GLN A 1 135 ? -60.805 -31.174 -4.979 1.00 47.81 135 GLN A CA 1
ATOM 1094 C C . GLN A 1 135 ? -61.151 -31.455 -6.442 1.00 47.81 135 GLN A C 1
ATOM 1096 O O . GLN A 1 135 ? -62.117 -30.900 -6.963 1.00 47.81 135 GLN A O 1
ATOM 1101 N N . ILE A 1 136 ? -60.385 -32.329 -7.089 1.00 41.00 136 ILE A N 1
ATOM 1102 C CA . ILE A 1 136 ? -60.810 -32.981 -8.324 1.00 41.00 136 ILE A CA 1
ATOM 1103 C C . ILE A 1 136 ? -60.864 -34.470 -8.010 1.00 41.00 136 ILE A C 1
ATOM 1105 O O . ILE A 1 136 ? -59.838 -35.114 -7.805 1.00 41.00 136 ILE A O 1
ATOM 1109 N N . ALA A 1 137 ? -62.092 -34.967 -7.905 1.00 37.84 137 ALA A N 1
ATOM 1110 C CA . ALA A 1 137 ? -62.426 -36.376 -7.957 1.00 37.84 137 ALA A CA 1
ATOM 1111 C C . ALA A 1 137 ? -62.829 -36.706 -9.398 1.00 37.84 137 ALA A C 1
ATOM 1113 O O . ALA A 1 137 ? -63.702 -36.027 -9.937 1.00 37.84 137 ALA A O 1
ATOM 1114 N N . CYS A 1 138 ? -62.162 -37.702 -9.981 1.00 36.56 138 CYS A N 1
ATOM 1115 C CA . CYS A 1 138 ? -62.662 -38.723 -10.908 1.00 36.56 138 CYS A CA 1
ATOM 1116 C C . CYS A 1 138 ? -61.502 -39.676 -11.209 1.00 36.56 138 CYS A C 1
ATOM 1118 O O . CYS A 1 138 ? -60.473 -39.194 -11.733 1.00 36.56 138 CYS A O 1
#

pLDDT: mean 73.43, std 20.2, range [36.56, 96.19]